Protein AF-A0A2S6ZKU5-F1 (afdb_monomer)

Foldseek 3Di:
DPPQPPFQKDKDQQLVVDPDDFFKWAWADDCFIWTWTHDPNDTDIDTHHCFAEDFDDPPDPQTRHVHMDTRRFMWMWGAPDGPDNGHIYIGGDPDDD

Structure (mmCIF, N/CA/C/O backbone):
data_AF-A0A2S6ZKU5-F1
#
_entry.id   AF-A0A2S6ZKU5-F1
#
loop_
_atom_site.group_PDB
_atom_site.id
_atom_site.type_symbol
_atom_site.label_atom_id
_atom_site.label_alt_id
_atom_site.label_comp_id
_atom_site.label_asym_id
_atom_site.label_entity_id
_atom_site.label_seq_id
_atom_site.pdbx_PDB_ins_code
_atom_site.Cartn_x
_atom_site.Cartn_y
_atom_site.Cartn_z
_atom_site.occupancy
_atom_site.B_iso_or_equiv
_atom_site.auth_seq_id
_atom_site.auth_comp_id
_atom_site.auth_asym_id
_atom_site.auth_atom_id
_atom_site.pdbx_PDB_model_num
ATOM 1 N N . MET A 1 1 ? -1.896 12.328 -10.136 1.00 42.19 1 MET A N 1
ATOM 2 C CA . MET A 1 1 ? -1.327 12.298 -8.774 1.00 42.19 1 MET A CA 1
ATOM 3 C C . MET A 1 1 ? -0.527 11.011 -8.677 1.00 42.19 1 MET A C 1
ATOM 5 O O . MET A 1 1 ? -1.114 9.946 -8.583 1.00 42.19 1 MET A O 1
ATOM 9 N N . THR A 1 2 ? 0.784 11.070 -8.897 1.00 62.34 2 THR A N 1
ATOM 10 C CA . THR A 1 2 ? 1.642 9.876 -8.906 1.00 62.34 2 THR A CA 1
ATOM 11 C C . THR A 1 2 ? 2.028 9.587 -7.465 1.00 62.34 2 THR A C 1
ATOM 13 O O . THR A 1 2 ? 2.677 10.431 -6.852 1.00 62.34 2 THR A O 1
ATOM 16 N N . LEU A 1 3 ? 1.633 8.432 -6.924 1.00 69.19 3 LEU A N 1
ATOM 17 C CA . LEU A 1 3 ? 1.847 8.047 -5.520 1.00 69.19 3 LEU A CA 1
ATOM 18 C C . LEU A 1 3 ? 3.309 8.243 -5.056 1.00 69.19 3 LEU A C 1
ATOM 20 O O . LEU A 1 3 ? 3.571 8.607 -3.918 1.00 69.19 3 LEU A O 1
ATOM 24 N N . LEU A 1 4 ? 4.259 8.075 -5.979 1.00 79.75 4 LEU A N 1
ATOM 25 C CA . LEU A 1 4 ? 5.698 8.208 -5.748 1.00 79.75 4 LEU A CA 1
ATOM 26 C C . LEU A 1 4 ? 6.278 9.605 -6.048 1.00 79.75 4 LEU A C 1
ATOM 28 O O . LEU A 1 4 ? 7.458 9.840 -5.804 1.00 79.75 4 LEU A O 1
ATOM 32 N N . GLY A 1 5 ? 5.504 10.539 -6.614 1.00 76.50 5 GLY A N 1
ATOM 33 C CA . GLY A 1 5 ? 5.953 11.917 -6.876 1.00 76.50 5 GLY A CA 1
ATOM 34 C C . GLY A 1 5 ? 7.238 12.038 -7.712 1.00 76.50 5 GLY A C 1
ATOM 35 O O . GLY A 1 5 ? 8.019 12.960 -7.497 1.00 76.50 5 GLY A O 1
ATOM 36 N N . GLY A 1 6 ? 7.500 11.084 -8.614 1.00 80.50 6 GLY A N 1
ATOM 37 C CA . GLY A 1 6 ? 8.729 11.022 -9.419 1.00 80.50 6 GLY A CA 1
ATOM 38 C C . GLY A 1 6 ? 9.936 10.377 -8.723 1.00 80.50 6 GLY A C 1
ATOM 39 O O . GLY A 1 6 ? 10.991 10.258 -9.337 1.00 80.50 6 GLY A O 1
ATOM 40 N N . ARG A 1 7 ? 9.792 9.933 -7.470 1.00 87.12 7 ARG A N 1
ATOM 41 C CA . ARG A 1 7 ? 10.824 9.212 -6.712 1.00 87.12 7 ARG A CA 1
ATOM 42 C C . ARG A 1 7 ? 10.718 7.706 -6.948 1.00 87.12 7 ARG A C 1
ATOM 44 O O . ARG A 1 7 ? 9.736 7.212 -7.502 1.00 87.12 7 ARG A O 1
ATOM 51 N N . ASP A 1 8 ? 11.729 6.973 -6.501 1.00 90.88 8 ASP A N 1
ATOM 52 C CA . ASP A 1 8 ? 11.704 5.507 -6.516 1.00 90.88 8 ASP A CA 1
ATOM 53 C C . ASP A 1 8 ? 11.089 4.912 -5.247 1.00 90.88 8 ASP A C 1
ATOM 55 O O . ASP A 1 8 ? 10.627 3.776 -5.273 1.00 90.88 8 ASP A O 1
ATOM 59 N N . ALA A 1 9 ? 11.042 5.679 -4.158 1.00 92.56 9 ALA A N 1
ATOM 60 C CA . ALA A 1 9 ? 10.419 5.286 -2.906 1.00 92.56 9 ALA A CA 1
ATOM 61 C C . ALA A 1 9 ? 9.901 6.506 -2.139 1.00 92.56 9 ALA A C 1
ATOM 63 O O . ALA A 1 9 ? 10.463 7.605 -2.228 1.00 92.56 9 ALA A O 1
ATOM 64 N N . VAL A 1 10 ? 8.839 6.302 -1.368 1.00 93.00 10 VAL A N 1
ATOM 65 C CA . VAL A 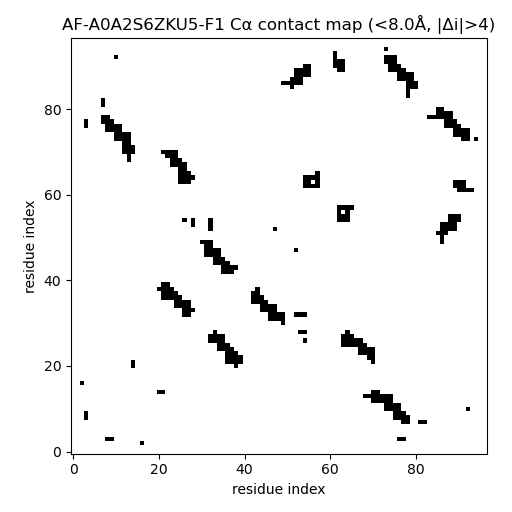1 10 ? 8.293 7.288 -0.442 1.00 93.00 10 VAL A CA 1
ATOM 66 C C . VAL A 1 10 ? 7.742 6.583 0.788 1.00 93.00 10 VAL A C 1
ATOM 68 O O . VAL A 1 10 ? 7.086 5.551 0.690 1.00 93.00 10 VAL A O 1
ATOM 71 N N . GLU A 1 11 ? 8.002 7.157 1.954 1.00 93.75 11 GLU A N 1
ATOM 72 C CA . GLU A 1 11 ? 7.369 6.727 3.190 1.00 93.75 11 GLU A CA 1
ATOM 73 C C . GLU A 1 11 ? 6.217 7.680 3.513 1.00 93.75 11 GLU A C 1
ATOM 75 O O . GLU A 1 11 ? 6.423 8.895 3.614 1.00 93.75 11 GLU A O 1
ATOM 80 N N . VAL A 1 12 ? 5.013 7.141 3.682 1.00 92.44 12 VAL A N 1
ATOM 81 C CA . VAL A 1 12 ? 3.786 7.919 3.911 1.00 92.44 12 VAL A CA 1
ATOM 82 C C . VAL A 1 12 ? 2.949 7.296 5.027 1.00 92.44 12 VAL A C 1
ATOM 84 O O . VAL A 1 12 ? 3.049 6.091 5.258 1.00 92.44 12 VAL A O 1
ATOM 87 N N . PRO A 1 13 ? 2.108 8.079 5.725 1.00 93.44 13 PRO A N 1
ATOM 88 C CA . PRO A 1 13 ? 1.011 7.504 6.496 1.00 93.44 13 PRO A CA 1
ATOM 89 C C . PRO A 1 13 ? 0.141 6.636 5.584 1.00 93.44 13 PRO A C 1
ATOM 91 O O . PRO A 1 13 ? -0.133 7.028 4.448 1.00 93.44 13 PRO A O 1
ATOM 94 N N . ALA A 1 14 ? -0.329 5.494 6.074 1.00 93.69 14 ALA A N 1
ATOM 95 C CA . ALA A 1 14 ? -1.167 4.590 5.297 1.00 93.69 14 ALA A CA 1
ATOM 96 C C . ALA A 1 14 ? -2.460 5.282 4.834 1.00 93.69 14 ALA A C 1
ATOM 98 O O . ALA A 1 14 ? -2.898 5.080 3.703 1.00 93.69 14 ALA A O 1
ATOM 99 N N . SER A 1 15 ? -3.010 6.194 5.644 1.00 93.25 15 SER A N 1
ATOM 100 C CA . SER A 1 15 ? -4.141 7.058 5.263 1.00 93.25 15 SER A CA 1
ATOM 101 C C . SER A 1 15 ? -3.934 7.858 3.973 1.00 93.25 15 SER A C 1
ATOM 103 O O . SER A 1 15 ? -4.916 8.240 3.348 1.00 93.25 15 SER A O 1
ATOM 105 N N . ALA A 1 16 ? -2.695 8.090 3.526 1.00 91.56 16 ALA A N 1
ATOM 106 C CA . ALA A 1 16 ? -2.424 8.791 2.272 1.00 91.56 16 ALA A CA 1
ATOM 107 C C . ALA A 1 16 ? -2.752 7.963 1.011 1.00 91.56 16 ALA A C 1
ATOM 109 O O . ALA A 1 16 ? -2.730 8.512 -0.091 1.00 91.56 16 ALA A O 1
ATOM 110 N N . LEU A 1 17 ? -3.041 6.661 1.149 1.00 88.12 17 LEU A N 1
ATOM 111 C CA . LEU A 1 17 ? -3.424 5.791 0.030 1.00 88.12 17 LEU A CA 1
ATOM 112 C C . LEU A 1 17 ? -4.831 6.077 -0.508 1.00 88.12 17 LEU A C 1
ATOM 114 O O . LEU A 1 17 ? -5.136 5.724 -1.646 1.00 88.12 17 LEU A O 1
ATOM 118 N N . THR A 1 18 ? -5.695 6.696 0.295 1.00 90.19 18 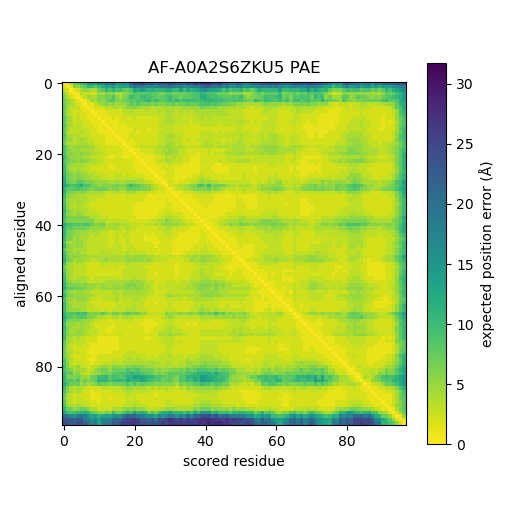THR A N 1
ATOM 119 C CA . THR A 1 18 ? -7.104 6.915 -0.039 1.00 90.19 18 THR A CA 1
ATOM 120 C C . THR A 1 18 ? -7.518 8.351 0.252 1.00 90.19 18 THR A C 1
ATOM 122 O O . THR A 1 18 ? -6.884 9.073 1.014 1.00 90.19 18 THR A O 1
ATOM 125 N N . THR A 1 19 ? -8.625 8.778 -0.351 1.00 89.50 19 THR A N 1
ATOM 126 C CA . THR A 1 19 ? -9.260 10.071 -0.050 1.00 89.50 19 THR A CA 1
ATOM 127 C C . THR A 1 19 ? -10.411 9.953 0.951 1.00 89.50 19 THR A C 1
ATOM 129 O O . THR A 1 19 ? -10.940 10.969 1.395 1.00 89.50 19 THR A O 1
ATOM 132 N N . PHE A 1 20 ? -10.807 8.729 1.310 1.00 90.69 20 PHE A N 1
ATOM 133 C CA . PHE A 1 20 ? -11.847 8.437 2.294 1.00 90.69 20 PHE A CA 1
ATOM 134 C C . PHE A 1 20 ? -11.233 7.927 3.611 1.00 90.69 20 PHE A C 1
ATOM 136 O O . PHE A 1 20 ? -10.161 7.312 3.575 1.00 90.69 20 PHE A O 1
ATOM 143 N N . PRO A 1 21 ? -11.895 8.161 4.760 1.00 92.62 21 PRO A N 1
ATOM 144 C CA . PRO A 1 21 ? -11.431 7.687 6.060 1.00 92.62 21 PRO A CA 1
ATOM 145 C C . PRO A 1 21 ? -11.666 6.181 6.240 1.00 92.62 21 PRO A C 1
ATOM 147 O O . PRO A 1 21 ? -12.662 5.636 5.772 1.00 92.62 21 PRO A O 1
ATOM 150 N N . TRP A 1 22 ? -10.763 5.522 6.960 1.00 96.19 22 TRP A N 1
ATOM 151 C CA . TRP A 1 22 ? -10.844 4.106 7.326 1.00 96.19 22 TRP A CA 1
ATOM 152 C C . TRP A 1 22 ? -10.047 3.847 8.611 1.00 96.19 22 TRP A C 1
ATOM 154 O O . TRP A 1 22 ? -9.176 4.640 8.988 1.00 96.19 22 TRP A O 1
ATOM 164 N N . GLN A 1 23 ? -10.352 2.749 9.305 1.00 95.06 23 GLN A N 1
ATOM 165 C CA . GLN A 1 23 ? -9.720 2.403 10.585 1.00 95.06 23 GLN A CA 1
ATOM 166 C C . GLN A 1 23 ? -8.589 1.382 10.438 1.00 95.06 23 GLN A C 1
ATOM 168 O O . GLN A 1 23 ? -7.561 1.501 11.105 1.00 95.06 23 GLN A O 1
ATOM 173 N N . ARG A 1 24 ? -8.768 0.386 9.565 1.00 96.94 24 ARG A N 1
ATOM 174 C CA . ARG A 1 24 ? -7.805 -0.697 9.338 1.00 96.94 24 ARG A CA 1
ATOM 175 C C . ARG A 1 24 ? -7.679 -0.996 7.849 1.00 96.94 24 ARG A C 1
ATOM 177 O O . ARG A 1 24 ? -8.686 -0.974 7.153 1.00 96.94 24 ARG A O 1
ATOM 184 N N . LEU A 1 25 ? -6.472 -1.308 7.396 1.00 96.31 25 LEU A N 1
ATOM 185 C CA . LEU A 1 25 ? -6.180 -1.839 6.069 1.00 96.31 25 LEU A CA 1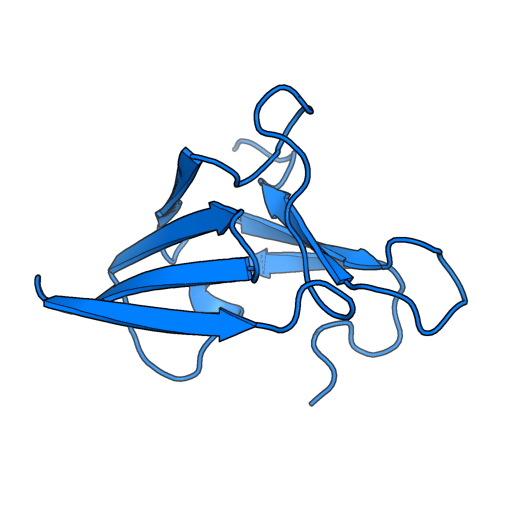
ATOM 186 C C . LEU A 1 25 ? -5.436 -3.164 6.229 1.00 96.31 25 LEU A C 1
ATOM 188 O O . LEU A 1 25 ? -4.374 -3.175 6.843 1.00 96.31 25 LEU A O 1
ATOM 192 N N . CYS A 1 26 ? -5.965 -4.248 5.672 1.00 95.62 26 CYS A N 1
ATOM 193 C CA . CYS A 1 26 ? -5.274 -5.531 5.549 1.00 95.62 26 CYS A CA 1
ATOM 194 C C . CYS A 1 26 ? -4.975 -5.809 4.073 1.00 95.62 26 CYS A C 1
ATOM 196 O O . CYS A 1 26 ? -5.787 -5.462 3.211 1.00 95.62 26 CYS A O 1
ATOM 198 N N . SER A 1 27 ? -3.821 -6.411 3.787 1.00 94.25 27 SER A N 1
ATOM 199 C CA . SER A 1 27 ? -3.447 -6.784 2.418 1.00 94.25 27 SER A CA 1
ATOM 200 C C . SER A 1 27 ? -3.461 -8.297 2.269 1.00 94.25 27 SER A C 1
ATOM 202 O O . SER A 1 27 ? -2.954 -9.010 3.131 1.00 94.25 27 SER A O 1
ATOM 204 N N . GLU A 1 28 ? -4.024 -8.771 1.168 1.00 92.12 28 GLU A N 1
ATOM 205 C CA . GLU A 1 28 ? -4.030 -10.186 0.810 1.00 92.12 28 GLU A CA 1
ATOM 206 C C . GLU A 1 28 ? -3.507 -10.341 -0.610 1.00 92.12 28 GLU A C 1
ATOM 208 O O . GLU A 1 28 ? -3.809 -9.536 -1.501 1.00 92.12 28 GLU A O 1
ATOM 213 N N . ARG A 1 29 ? 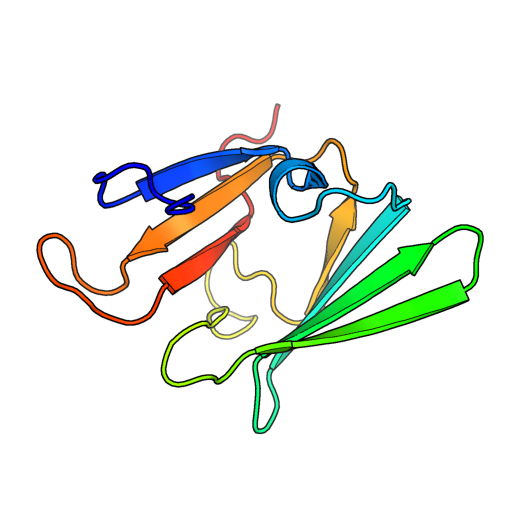-2.686 -11.369 -0.791 1.00 89.69 29 ARG A N 1
ATOM 214 C CA . ARG A 1 29 ? -2.133 -11.743 -2.077 1.00 89.69 29 ARG A CA 1
ATOM 215 C C . ARG A 1 29 ? -2.900 -12.952 -2.594 1.00 89.69 29 ARG A C 1
ATOM 217 O O . ARG A 1 29 ? -2.874 -14.015 -1.988 1.00 89.69 29 ARG A O 1
ATOM 224 N N . ASP A 1 30 ? -3.557 -12.766 -3.725 1.00 84.56 30 ASP A N 1
ATOM 225 C CA . ASP A 1 30 ? -4.256 -13.817 -4.461 1.00 84.56 30 ASP A CA 1
ATOM 226 C C . ASP A 1 30 ? -3.878 -13.673 -5.952 1.00 84.56 30 ASP A C 1
ATOM 228 O O . ASP A 1 30 ? -2.761 -13.251 -6.268 1.00 84.56 30 ASP A O 1
ATOM 232 N N . ASP A 1 31 ? -4.805 -13.923 -6.879 1.00 88.75 31 ASP A N 1
ATOM 233 C CA . ASP A 1 31 ? -4.674 -13.562 -8.302 1.00 88.75 31 ASP A CA 1
ATOM 234 C C . ASP A 1 31 ? -4.493 -12.041 -8.538 1.00 88.75 31 ASP A C 1
ATOM 236 O O . ASP A 1 31 ? -4.070 -11.600 -9.609 1.00 88.75 31 ASP A O 1
ATOM 240 N N . ALA A 1 32 ? -4.809 -11.223 -7.532 1.00 92.81 32 ALA A N 1
ATOM 241 C CA . ALA A 1 32 ? -4.619 -9.777 -7.493 1.00 92.81 32 ALA A CA 1
ATOM 242 C C . ALA A 1 32 ? -4.123 -9.344 -6.103 1.00 92.81 32 ALA A C 1
ATOM 244 O O . ALA A 1 32 ? -4.226 -10.094 -5.129 1.00 92.81 32 ALA A O 1
ATOM 245 N N . LEU A 1 33 ? -3.629 -8.108 -5.984 1.00 93.94 33 LEU A N 1
ATOM 246 C CA . LEU A 1 33 ? -3.430 -7.501 -4.668 1.00 93.94 33 LEU A CA 1
ATOM 247 C C . LEU A 1 33 ? -4.777 -6.984 -4.154 1.00 93.94 33 LEU A C 1
ATOM 249 O O . LEU A 1 33 ? -5.333 -6.029 -4.706 1.00 93.94 33 LEU A O 1
ATOM 253 N N . LEU A 1 34 ? -5.283 -7.581 -3.077 1.00 95.06 34 LEU A N 1
AT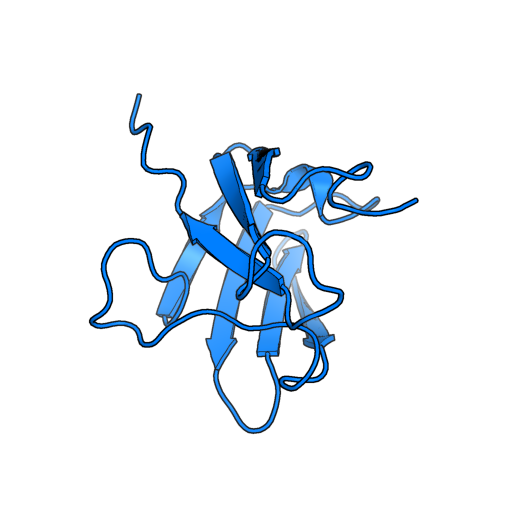OM 254 C CA . LEU A 1 34 ? -6.504 -7.137 -2.414 1.00 95.06 34 LEU A CA 1
ATOM 255 C C . LEU A 1 34 ? -6.162 -6.235 -1.229 1.00 95.06 34 LEU A C 1
ATOM 257 O O . LEU A 1 34 ? -5.484 -6.645 -0.289 1.00 95.06 34 LEU A O 1
ATOM 261 N N . LEU A 1 35 ? -6.676 -5.007 -1.254 1.00 94.50 35 LEU A N 1
ATOM 262 C CA . LEU A 1 35 ? -6.622 -4.065 -0.140 1.00 94.50 35 LEU A CA 1
ATOM 263 C C . LEU A 1 35 ? -7.990 -4.028 0.544 1.00 94.50 35 LEU A C 1
ATOM 265 O O . LEU A 1 35 ? -8.966 -3.532 -0.024 1.00 94.50 35 LEU A O 1
ATOM 269 N N . LYS A 1 36 ? -8.063 -4.565 1.762 1.00 96.12 36 LYS A N 1
ATOM 270 C CA . LYS A 1 36 ? -9.292 -4.680 2.556 1.00 96.12 36 LYS A CA 1
ATOM 271 C C . LYS A 1 36 ? -9.320 -3.595 3.624 1.00 96.12 36 LYS A C 1
ATOM 273 O O . LYS A 1 36 ? -8.596 -3.664 4.617 1.00 96.12 36 LYS A O 1
ATOM 278 N N . PHE A 1 37 ? -10.151 -2.584 3.414 1.00 96.44 37 PHE A N 1
ATOM 279 C CA . PHE A 1 37 ? -10.340 -1.472 4.334 1.00 96.44 37 PHE A CA 1
ATOM 280 C C . PHE A 1 37 ? -11.527 -1.742 5.255 1.00 96.44 37 PHE A C 1
ATOM 282 O O . PHE A 1 37 ? -12.632 -1.990 4.782 1.00 96.44 37 PHE A O 1
ATOM 289 N N . THR A 1 38 ? -11.337 -1.623 6.564 1.00 97.44 38 THR A N 1
ATOM 290 C CA . THR A 1 38 ? -12.445 -1.498 7.515 1.00 97.44 38 THR A CA 1
ATOM 291 C C . THR A 1 38 ? -12.852 -0.030 7.612 1.00 97.44 38 THR A C 1
ATOM 293 O O . THR A 1 38 ? -12.012 0.814 7.936 1.00 97.44 38 THR A O 1
ATOM 296 N N . VAL A 1 39 ? -14.126 0.257 7.345 1.00 95.88 39 VAL A N 1
ATOM 297 C CA . VAL A 1 39 ? -14.761 1.579 7.410 1.00 95.88 39 VAL A CA 1
ATOM 298 C C . VAL A 1 39 ? -16.016 1.464 8.268 1.00 95.88 39 VAL A C 1
ATOM 300 O O . VAL A 1 39 ? -16.985 0.834 7.867 1.00 95.88 39 VAL A O 1
ATOM 303 N N . ASP A 1 40 ? -15.985 2.046 9.463 1.00 93.25 40 ASP A N 1
ATOM 304 C CA . ASP A 1 40 ? -17.110 2.083 10.414 1.00 93.25 40 ASP A CA 1
ATOM 305 C C . ASP A 1 40 ? -17.679 0.694 10.765 1.00 93.25 40 ASP A C 1
ATOM 307 O O . ASP A 1 40 ? -18.849 0.537 11.099 1.00 93.25 40 ASP A O 1
ATOM 311 N N . GLY A 1 41 ? -16.815 -0.324 10.730 1.00 91.19 41 GLY A N 1
ATOM 312 C CA . GLY A 1 41 ? -17.162 -1.722 10.998 1.00 91.19 41 GLY A CA 1
ATOM 313 C C . GLY A 1 41 ? -17.491 -2.543 9.749 1.00 91.19 41 GLY A C 1
ATOM 314 O O . GLY A 1 41 ? -17.464 -3.769 9.834 1.00 91.19 41 GLY A O 1
ATOM 315 N N . ASP A 1 42 ? -17.707 -1.900 8.601 1.00 95.50 42 ASP A N 1
ATOM 316 C CA . ASP A 1 42 ? -17.901 -2.564 7.311 1.00 95.50 42 ASP A CA 1
ATOM 317 C C . ASP A 1 42 ? -16.574 -2.770 6.574 1.00 95.50 42 ASP A C 1
ATOM 319 O O . ASP A 1 42 ? -15.627 -1.998 6.729 1.00 95.50 42 ASP A O 1
ATOM 323 N N . GLU A 1 43 ? -16.506 -3.788 5.716 1.00 96.00 43 GLU A N 1
ATOM 324 C CA . GLU A 1 43 ? -15.351 -4.030 4.849 1.00 96.00 43 GLU A CA 1
ATOM 325 C C . GLU A 1 43 ? -15.566 -3.448 3.442 1.00 96.00 43 GLU A C 1
ATOM 327 O O . GLU A 1 43 ? -16.626 -3.588 2.825 1.00 96.00 43 GLU A O 1
ATOM 332 N N . ARG A 1 44 ? -14.527 -2.797 2.912 1.00 95.00 44 ARG A N 1
ATOM 333 C CA . ARG A 1 44 ? -14.426 -2.317 1.532 1.00 95.00 44 ARG A CA 1
ATOM 334 C C . ARG A 1 44 ? -13.174 -2.907 0.901 1.00 95.00 44 ARG A C 1
ATOM 336 O O . ARG A 1 44 ? -12.074 -2.673 1.390 1.00 95.00 44 ARG A O 1
ATOM 343 N N . VAL A 1 45 ? -13.336 -3.632 -0.199 1.00 94.75 45 VAL A N 1
ATOM 344 C CA . VAL A 1 45 ? -12.223 -4.283 -0.898 1.00 94.75 45 VAL A CA 1
ATOM 345 C C . VAL A 1 45 ? -11.890 -3.517 -2.172 1.00 94.75 45 VAL A C 1
ATOM 347 O O . VAL A 1 45 ? -12.775 -3.231 -2.980 1.00 94.75 45 VAL A O 1
ATOM 350 N N . LEU A 1 46 ? -10.609 -3.202 -2.356 1.00 93.31 46 LEU A N 1
ATOM 351 C CA . LEU A 1 46 ? -10.053 -2.706 -3.610 1.00 93.31 46 LEU A CA 1
ATOM 352 C C . LEU A 1 46 ? -9.120 -3.769 -4.190 1.00 93.31 46 LEU A C 1
ATOM 354 O O . LEU A 1 46 ? -8.182 -4.195 -3.525 1.00 93.31 46 LEU A O 1
ATOM 358 N N . SER A 1 47 ? -9.370 -4.162 -5.435 1.00 94.75 47 SER A N 1
ATOM 359 C CA . SER A 1 47 ? -8.513 -5.086 -6.175 1.00 94.75 47 SER A CA 1
ATOM 360 C C . SER A 1 47 ? -7.565 -4.296 -7.069 1.00 94.75 47 SER A C 1
ATOM 362 O O . SER A 1 47 ? -8.020 -3.492 -7.886 1.00 94.75 47 SER A O 1
ATOM 364 N N . LEU A 1 48 ? -6.263 -4.532 -6.929 1.00 93.31 48 LEU A N 1
ATOM 365 C CA . LEU A 1 48 ? -5.217 -3.931 -7.751 1.00 93.31 48 LEU A CA 1
ATOM 366 C C . LEU A 1 48 ? -4.533 -5.005 -8.611 1.00 93.31 48 LEU A C 1
ATOM 368 O O . LEU A 1 48 ? -4.273 -6.102 -8.113 1.00 93.31 48 LEU A O 1
ATOM 372 N N . PRO A 1 49 ? -4.226 -4.710 -9.887 1.00 93.44 49 PRO A N 1
ATOM 373 C CA . PRO A 1 49 ? -3.565 -5.667 -10.767 1.00 93.44 49 PRO A CA 1
ATOM 374 C C . PRO A 1 49 ? -2.158 -5.977 -10.256 1.00 93.44 49 PRO A C 1
ATOM 376 O O . PRO A 1 49 ? -1.355 -5.069 -10.019 1.00 93.44 49 PRO A O 1
ATOM 379 N N . TYR A 1 50 ? -1.863 -7.267 -10.100 1.00 89.00 50 TYR A N 1
ATOM 380 C CA . TYR A 1 50 ? -0.617 -7.730 -9.497 1.00 89.00 50 TYR A CA 1
ATOM 381 C C . TYR A 1 50 ? 0.620 -7.373 -10.341 1.00 89.00 50 TYR A C 1
ATOM 383 O O . TYR A 1 50 ? 1.717 -7.187 -9.809 1.00 89.00 50 TYR A O 1
ATOM 391 N N . GLU A 1 51 ? 0.459 -7.209 -11.662 1.00 89.06 51 GLU A N 1
ATOM 392 C CA . GLU A 1 51 ? 1.557 -6.773 -12.533 1.00 89.06 51 GLU A CA 1
ATOM 393 C C . GLU A 1 51 ? 1.965 -5.310 -12.308 1.00 89.06 51 GLU A C 1
ATOM 395 O O . GLU A 1 51 ? 3.064 -4.914 -12.695 1.00 89.06 51 GLU A O 1
ATOM 400 N N . GLU A 1 52 ? 1.112 -4.505 -11.673 1.00 92.12 52 GLU A N 1
ATOM 401 C CA . GLU A 1 52 ? 1.385 -3.095 -11.387 1.00 92.12 52 GLU A CA 1
ATOM 402 C C . GLU A 1 52 ? 1.602 -2.829 -9.895 1.00 92.12 52 GLU A C 1
ATOM 404 O O . GLU A 1 52 ? 2.352 -1.916 -9.545 1.00 92.12 52 GLU A O 1
ATOM 409 N N . PHE A 1 53 ? 0.981 -3.619 -9.016 1.00 93.81 53 PHE A N 1
ATOM 410 C CA . PHE A 1 53 ? 0.965 -3.398 -7.572 1.00 93.81 53 PHE A CA 1
ATOM 411 C C . PHE A 1 53 ? 1.068 -4.711 -6.806 1.00 93.81 53 PHE A C 1
ATOM 413 O O . PHE A 1 53 ? 0.307 -5.637 -7.061 1.00 93.81 53 PHE A O 1
ATOM 420 N N . PHE A 1 54 ? 1.954 -4.782 -5.815 1.00 94.81 54 PHE A N 1
ATOM 421 C CA . PHE A 1 54 ? 2.114 -5.999 -5.023 1.00 94.81 54 PHE A CA 1
ATOM 422 C C . PHE A 1 54 ? 2.532 -5.726 -3.575 1.00 94.81 54 PHE A C 1
ATOM 424 O O . PHE A 1 54 ? 3.002 -4.643 -3.221 1.00 94.81 54 PHE A O 1
ATOM 431 N N . VAL A 1 55 ? 2.365 -6.751 -2.746 1.00 94.94 55 VAL A N 1
ATOM 432 C CA . VAL A 1 55 ? 3.074 -6.932 -1.476 1.00 94.94 55 VAL A CA 1
ATOM 433 C C . VAL A 1 55 ? 3.929 -8.189 -1.620 1.00 94.94 55 VAL A C 1
ATOM 435 O O . VAL A 1 55 ? 3.559 -9.109 -2.360 1.00 94.94 55 VAL A O 1
ATOM 438 N N . ASP A 1 56 ? 5.094 -8.217 -0.981 1.00 93.31 56 ASP A N 1
ATOM 439 C CA . ASP A 1 56 ? 5.954 -9.402 -1.023 1.00 93.31 56 ASP A CA 1
ATOM 440 C C . ASP A 1 56 ? 5.377 -10.548 -0.175 1.00 93.31 56 ASP A C 1
ATOM 442 O O . ASP A 1 56 ? 4.391 -10.367 0.537 1.00 93.31 56 ASP A O 1
ATOM 446 N N . GLU A 1 57 ? 5.975 -11.730 -0.254 1.00 91.44 57 GLU A N 1
ATOM 447 C CA . GLU A 1 57 ? 5.519 -12.898 0.501 1.00 91.44 57 GLU A CA 1
ATOM 448 C C . GLU A 1 57 ? 5.634 -12.665 2.024 1.00 91.44 57 GLU A C 1
ATOM 450 O O . GLU A 1 57 ? 6.527 -11.962 2.490 1.00 91.44 57 GLU A O 1
ATOM 455 N N . GLY A 1 58 ? 4.754 -13.252 2.834 1.00 89.94 58 GLY A N 1
ATOM 456 C CA . GLY A 1 58 ? 4.579 -12.931 4.255 1.00 89.94 58 GLY A CA 1
ATOM 457 C C . GLY A 1 58 ? 5.773 -13.313 5.126 1.00 89.94 58 GLY A C 1
ATOM 458 O O . GLY A 1 58 ? 5.932 -12.813 6.238 1.00 89.94 58 GLY A O 1
ATOM 459 N N . HIS A 1 59 ? 6.653 -14.170 4.605 1.00 88.81 59 HIS A N 1
ATOM 460 C CA . HIS A 1 59 ? 7.930 -14.506 5.227 1.00 88.81 59 HIS A CA 1
ATOM 461 C C . HIS A 1 59 ? 9.038 -13.478 4.930 1.00 88.81 59 HIS A C 1
ATOM 463 O O . HIS A 1 59 ? 10.106 -13.543 5.540 1.00 88.81 59 HIS A O 1
ATOM 469 N N . VAL A 1 60 ? 8.813 -12.550 3.995 1.00 91.25 60 VAL A N 1
ATOM 470 C CA . VAL A 1 60 ? 9.727 -11.452 3.678 1.00 91.25 60 VAL A CA 1
ATOM 471 C C . VAL A 1 60 ? 9.565 -10.341 4.709 1.00 91.25 60 VAL A C 1
ATOM 473 O O . VAL A 1 60 ? 8.460 -9.900 5.036 1.00 91.25 60 VAL A O 1
ATOM 476 N N . ASP A 1 61 ? 10.697 -9.853 5.210 1.00 90.50 61 ASP A N 1
ATOM 477 C CA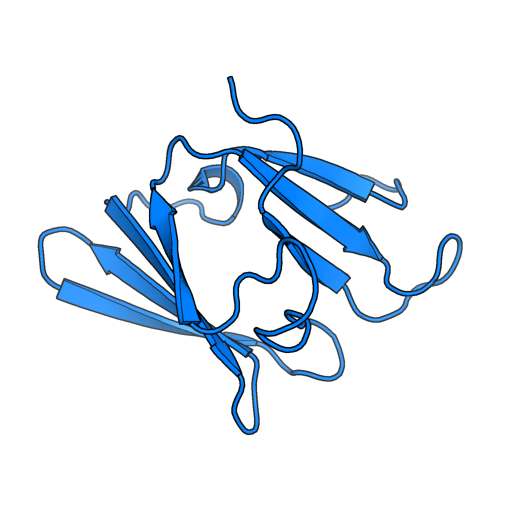 . ASP A 1 61 ? 10.735 -8.778 6.195 1.00 90.50 61 ASP A CA 1
ATOM 478 C C . ASP A 1 61 ? 9.920 -7.558 5.749 1.00 90.50 61 ASP A C 1
ATOM 480 O O . ASP A 1 61 ? 10.179 -6.959 4.703 1.00 90.50 61 ASP A O 1
ATOM 484 N N . ASN A 1 62 ? 9.032 -7.095 6.632 1.00 91.38 62 ASN A N 1
ATOM 485 C CA . ASN A 1 62 ? 8.154 -5.935 6.424 1.00 91.38 62 ASN A CA 1
ATOM 486 C C . ASN A 1 62 ? 7.080 -6.128 5.349 1.00 91.38 62 ASN A C 1
ATOM 488 O O . ASN A 1 62 ? 6.436 -5.145 4.969 1.00 91.38 62 ASN A O 1
ATOM 492 N N . SER A 1 63 ? 6.839 -7.364 4.907 1.00 93.94 63 SER A N 1
ATOM 493 C CA . SER A 1 63 ? 5.671 -7.655 4.088 1.00 93.94 63 SER A CA 1
ATOM 494 C C . SER A 1 63 ? 4.375 -7.228 4.795 1.00 93.94 63 SER A C 1
ATOM 496 O O . SER A 1 63 ? 4.245 -7.246 6.032 1.00 93.94 63 SER A O 1
ATOM 498 N N . LEU A 1 64 ? 3.433 -6.776 3.969 1.00 93.81 64 LEU A N 1
ATOM 499 C CA . LEU A 1 64 ? 2.057 -6.496 4.351 1.00 93.81 64 LEU A CA 1
ATOM 500 C C . LEU A 1 64 ? 1.120 -7.685 4.089 1.00 93.81 64 LEU A C 1
ATOM 502 O O . LEU A 1 64 ? -0.040 -7.593 4.483 1.00 93.81 64 LEU A O 1
ATOM 506 N N . GLU A 1 65 ? 1.592 -8.774 3.472 1.00 92.50 65 GLU A N 1
ATOM 507 C CA . GLU A 1 65 ? 0.812 -10.014 3.365 1.00 92.50 65 GLU A CA 1
ATOM 508 C C . GLU A 1 65 ? 0.449 -10.519 4.769 1.00 92.50 65 GLU A C 1
ATOM 510 O O . GLU A 1 65 ? 1.282 -10.508 5.682 1.00 92.50 65 GLU A O 1
ATOM 515 N N . ASP A 1 66 ? -0.826 -10.870 4.952 1.00 82.06 66 ASP A N 1
ATOM 51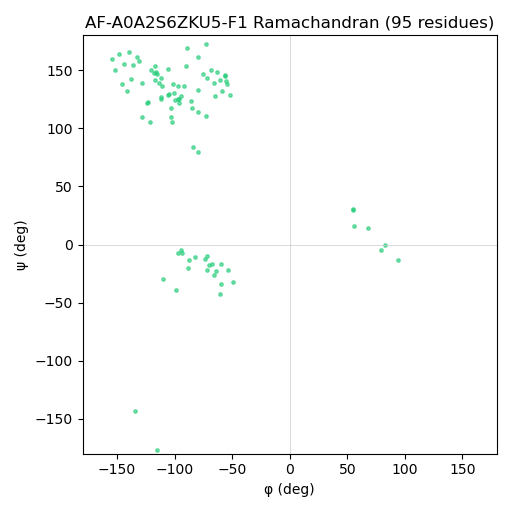6 C CA . ASP A 1 66 ? -1.430 -11.303 6.222 1.00 82.06 66 ASP A CA 1
ATOM 517 C C . ASP A 1 66 ? -1.275 -10.313 7.389 1.00 82.06 66 ASP A C 1
ATOM 519 O O . ASP A 1 66 ? -1.501 -10.643 8.559 1.00 82.06 66 ASP A O 1
ATOM 523 N N . ALA A 1 67 ? -0.921 -9.063 7.092 1.00 87.06 67 ALA A N 1
ATOM 524 C CA . ALA A 1 67 ? -0.781 -8.013 8.079 1.00 87.06 67 ALA A CA 1
ATOM 525 C C . ALA A 1 67 ? -1.796 -6.899 7.858 1.00 87.06 67 ALA A C 1
ATOM 527 O O . ALA A 1 67 ? -2.166 -6.550 6.736 1.00 87.06 67 ALA A O 1
ATOM 528 N N . CYS A 1 68 ? -2.193 -6.285 8.969 1.00 93.12 68 CYS A N 1
ATOM 529 C CA . CYS A 1 68 ? -3.046 -5.116 8.954 1.00 93.12 68 CYS A CA 1
ATOM 530 C C . CYS A 1 68 ? -2.316 -3.916 9.547 1.00 93.12 68 CYS A C 1
ATOM 532 O O . CYS A 1 68 ? -1.608 -4.044 10.547 1.00 93.12 68 CYS A O 1
ATOM 534 N N . VAL A 1 69 ? -2.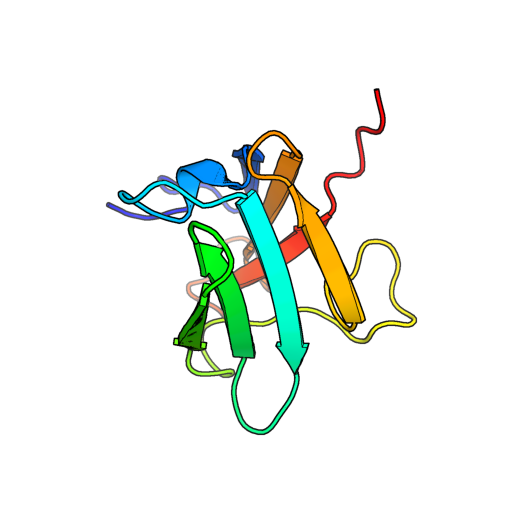538 -2.753 8.949 1.00 95.06 69 VAL A N 1
ATOM 535 C CA . VAL A 1 69 ? -2.053 -1.459 9.427 1.00 95.06 69 VAL A CA 1
ATOM 536 C C . VAL A 1 69 ? -3.232 -0.551 9.761 1.00 95.06 69 VAL A C 1
ATOM 538 O O . VAL A 1 69 ? -4.307 -0.635 9.157 1.00 95.06 69 VAL A O 1
ATOM 541 N N . GLY A 1 70 ? -3.047 0.307 10.754 1.00 95.75 70 GLY A N 1
ATOM 542 C CA . GLY A 1 70 ? -3.933 1.420 11.059 1.00 95.75 70 GLY A CA 1
ATOM 543 C C . GLY A 1 70 ? -3.684 2.609 10.133 1.00 95.75 70 GLY A C 1
ATOM 544 O O . GLY A 1 70 ? -2.626 2.752 9.523 1.00 95.75 70 GLY A O 1
ATOM 545 N N . SER A 1 71 ? -4.652 3.519 10.051 1.00 94.12 71 SER A N 1
ATOM 546 C CA . SER A 1 71 ? -4.566 4.701 9.179 1.00 94.12 71 SER A CA 1
ATOM 547 C C . SER A 1 71 ? -3.442 5.681 9.545 1.00 94.12 71 SER A C 1
ATOM 549 O O . SER A 1 71 ? -2.978 6.438 8.685 1.00 94.12 71 SER A O 1
ATOM 551 N N . GLY A 1 72 ? -2.980 5.653 10.799 1.00 92.88 72 GLY A N 1
ATOM 552 C CA . GLY A 1 72 ? -1.833 6.425 11.284 1.00 92.88 72 GLY A CA 1
ATOM 553 C C . GLY A 1 72 ? -0.475 5.740 11.108 1.00 92.88 72 GLY A C 1
ATOM 554 O O . GLY A 1 72 ? 0.548 6.412 11.241 1.00 92.88 72 GLY A O 1
ATOM 555 N N . ASP A 1 73 ? -0.448 4.442 10.794 1.00 94.81 73 ASP A N 1
ATOM 556 C CA . ASP A 1 73 ? 0.806 3.711 10.618 1.00 94.81 73 ASP A CA 1
ATOM 557 C C . ASP A 1 73 ? 1.531 4.196 9.367 1.00 94.81 73 ASP A C 1
ATOM 559 O O . ASP A 1 73 ? 0.916 4.632 8.390 1.00 94.81 73 ASP A O 1
ATOM 563 N N . ARG A 1 74 ? 2.860 4.115 9.381 1.00 94.25 74 ARG A N 1
ATOM 564 C CA . ARG A 1 74 ? 3.671 4.463 8.217 1.00 94.25 74 ARG A CA 1
ATOM 565 C C . ARG A 1 74 ? 3.920 3.233 7.362 1.00 94.25 74 ARG A C 1
ATOM 567 O O . ARG A 1 74 ? 4.283 2.167 7.859 1.00 94.25 74 ARG A O 1
ATOM 574 N N . ILE A 1 75 ? 3.794 3.419 6.058 1.00 95.12 75 ILE A N 1
ATOM 575 C CA . ILE A 1 75 ? 4.125 2.422 5.048 1.00 95.12 75 ILE A CA 1
ATOM 576 C C . ILE A 1 75 ? 5.199 2.973 4.122 1.00 95.12 75 ILE A C 1
ATOM 578 O O . ILE A 1 75 ? 5.290 4.181 3.880 1.00 95.12 75 ILE A O 1
ATOM 582 N N . LEU A 1 76 ? 6.009 2.067 3.596 1.00 95.25 76 LEU A N 1
ATOM 583 C CA . LEU A 1 76 ? 6.929 2.351 2.514 1.00 95.25 76 LEU A CA 1
ATOM 584 C C . LEU A 1 76 ? 6.263 1.933 1.209 1.00 95.25 76 LEU A C 1
ATOM 586 O O . LEU A 1 76 ? 5.863 0.782 1.051 1.00 95.25 76 LEU A O 1
ATOM 590 N N . VAL A 1 77 ? 6.181 2.867 0.268 1.00 93.69 77 VAL A N 1
ATOM 591 C CA . VAL A 1 77 ? 5.782 2.570 -1.103 1.00 93.69 77 VAL A CA 1
ATOM 592 C C . VAL A 1 77 ? 6.972 2.780 -2.013 1.00 93.69 77 VAL A C 1
ATOM 594 O O . VAL A 1 77 ? 7.604 3.839 -1.983 1.00 93.69 77 VAL A O 1
ATOM 597 N N . ARG A 1 78 ? 7.311 1.774 -2.816 1.00 93.19 78 ARG A N 1
ATOM 598 C CA . ARG A 1 78 ? 8.530 1.792 -3.631 1.00 93.19 78 ARG A CA 1
ATOM 599 C C . ARG A 1 78 ? 8.326 1.126 -4.975 1.00 93.19 78 ARG A C 1
ATOM 601 O O . ARG A 1 78 ? 7.503 0.238 -5.124 1.00 93.19 78 ARG A O 1
ATOM 608 N N . LYS A 1 79 ? 9.130 1.503 -5.957 1.00 92.56 79 LYS A N 1
ATOM 609 C CA . LYS A 1 79 ? 9.260 0.725 -7.188 1.00 92.56 79 LYS A CA 1
ATOM 610 C C . LYS A 1 79 ? 10.021 -0.560 -6.890 1.00 92.56 79 LYS A C 1
ATOM 612 O O . LYS A 1 79 ? 11.013 -0.545 -6.149 1.00 92.56 79 LYS A O 1
ATOM 617 N N . LYS A 1 80 ? 9.623 -1.641 -7.555 1.00 90.25 80 LYS A N 1
ATOM 618 C CA . LYS A 1 80 ? 10.397 -2.885 -7.589 1.00 90.25 80 LYS A CA 1
ATOM 619 C C . LYS A 1 80 ? 11.783 -2.659 -8.201 1.00 90.25 80 LYS A C 1
ATOM 621 O O . LYS A 1 80 ? 12.783 -3.122 -7.662 1.00 90.25 80 LYS A O 1
ATOM 626 N N . TYR A 1 81 ? 11.838 -1.881 -9.286 1.00 88.31 81 TYR A N 1
ATOM 627 C CA . TYR A 1 81 ? 13.061 -1.562 -10.026 1.00 88.31 81 TYR A CA 1
ATOM 628 C C . TYR A 1 81 ? 13.291 -0.037 -10.069 1.00 88.31 81 TYR A C 1
ATOM 630 O O . TYR A 1 81 ? 12.587 0.664 -10.803 1.00 88.31 81 TYR A O 1
ATOM 638 N N . PRO A 1 82 ? 14.246 0.503 -9.283 1.00 85.12 82 PRO A N 1
ATOM 639 C CA . PRO A 1 82 ? 14.584 1.930 -9.282 1.00 85.12 82 PRO A CA 1
ATOM 640 C C . PRO A 1 82 ? 14.927 2.455 -10.682 1.00 85.12 82 PRO A C 1
ATOM 642 O O . PRO A 1 82 ? 15.621 1.781 -11.440 1.00 85.12 82 PRO A O 1
ATOM 645 N N . GLY A 1 83 ? 14.438 3.646 -11.036 1.00 83.50 83 GLY A N 1
ATOM 646 C CA . GLY A 1 83 ? 14.653 4.244 -12.362 1.00 83.50 83 GLY A CA 1
ATOM 647 C C . GLY A 1 83 ? 13.768 3.710 -13.501 1.00 83.50 83 GLY A C 1
ATOM 648 O O . GLY A 1 83 ? 13.802 4.280 -14.588 1.00 83.50 83 GLY A O 1
ATOM 649 N N . TYR A 1 84 ? 12.932 2.690 -13.267 1.00 80.69 84 TYR A N 1
ATOM 650 C CA . TYR A 1 84 ? 12.036 2.110 -14.280 1.00 80.69 84 TYR A CA 1
ATOM 651 C C . TYR A 1 84 ? 10.558 2.274 -13.911 1.00 80.69 84 TYR A C 1
ATOM 653 O O . TYR A 1 84 ? 10.197 2.350 -12.739 1.00 80.69 84 TYR A O 1
ATOM 661 N N . SER A 1 85 ? 9.673 2.302 -14.908 1.00 75.81 85 SER A N 1
ATOM 662 C CA . SER A 1 85 ? 8.228 2.153 -14.701 1.00 75.81 85 SER A CA 1
ATOM 663 C C . SER A 1 85 ? 7.902 0.667 -14.531 1.00 75.81 85 SER A C 1
ATOM 665 O O . SER A 1 85 ? 7.542 -0.008 -15.492 1.00 75.81 85 SER A O 1
ATOM 667 N N . 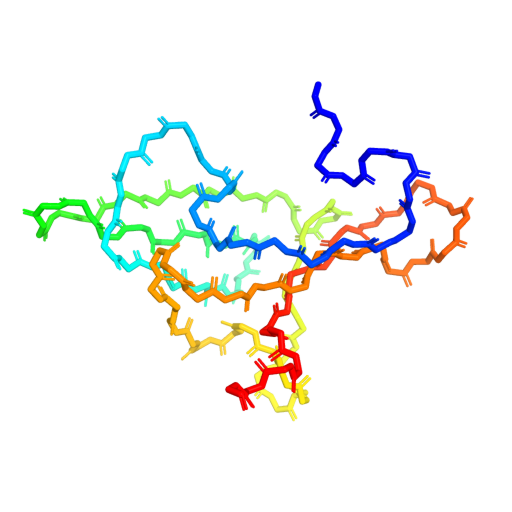GLY A 1 86 ? 8.142 0.142 -13.332 1.00 83.06 86 GLY A N 1
ATOM 668 C CA . GLY A 1 86 ? 7.823 -1.236 -12.963 1.00 83.06 86 GLY A CA 1
ATOM 669 C C . GLY A 1 86 ? 6.754 -1.309 -11.871 1.00 83.06 86 GLY A C 1
ATOM 670 O O . GLY A 1 86 ? 6.271 -0.261 -11.431 1.00 83.06 86 GLY A O 1
ATOM 671 N N . PRO A 1 87 ? 6.435 -2.528 -11.402 1.00 91.69 87 PRO A N 1
ATOM 672 C CA . PRO A 1 87 ? 5.466 -2.729 -10.337 1.00 91.69 87 PRO A CA 1
ATOM 673 C C . PRO A 1 87 ? 5.847 -1.942 -9.079 1.00 91.69 87 PRO A C 1
ATOM 675 O O . PRO A 1 87 ? 7.035 -1.782 -8.758 1.00 91.69 87 PRO A O 1
ATOM 678 N N . VAL A 1 88 ? 4.836 -1.470 -8.364 1.00 93.06 88 VAL A N 1
ATOM 679 C CA . VAL A 1 88 ? 4.960 -0.755 -7.099 1.00 93.06 88 VAL A CA 1
ATOM 680 C C . VAL A 1 88 ? 4.670 -1.711 -5.951 1.00 93.06 88 VAL A C 1
ATOM 682 O O . VAL A 1 88 ? 3.667 -2.413 -5.936 1.00 93.06 88 VAL A O 1
ATOM 685 N N . GLU A 1 89 ? 5.566 -1.721 -4.981 1.00 94.62 89 GLU A N 1
ATOM 686 C CA . GLU A 1 89 ? 5.483 -2.531 -3.781 1.00 94.62 89 GLU A CA 1
ATOM 687 C C . GLU A 1 89 ? 5.006 -1.696 -2.593 1.00 94.62 89 GLU A C 1
ATOM 689 O O . GLU A 1 89 ? 5.491 -0.575 -2.387 1.00 94.62 89 GLU A O 1
ATOM 694 N N . PHE A 1 90 ? 4.122 -2.273 -1.782 1.00 94.81 90 PHE A N 1
ATOM 695 C CA . PHE A 1 90 ? 3.741 -1.746 -0.475 1.00 94.81 90 PHE A CA 1
ATOM 696 C C . PHE A 1 90 ? 4.384 -2.584 0.636 1.00 94.81 90 PHE A C 1
ATOM 698 O O . PHE A 1 90 ? 4.241 -3.804 0.672 1.00 94.81 90 PHE A O 1
ATOM 705 N N . GLN A 1 91 ? 5.063 -1.921 1.571 1.00 95.25 91 GLN A N 1
ATOM 706 C CA . GLN A 1 91 ? 5.710 -2.542 2.729 1.00 95.25 91 GLN A CA 1
ATOM 707 C C . GLN A 1 91 ? 5.338 -1.798 4.015 1.00 95.25 91 GLN A C 1
ATOM 709 O O . GLN A 1 91 ? 5.034 -0.599 3.997 1.00 95.25 91 GLN A O 1
ATOM 714 N N . LYS A 1 92 ? 5.450 -2.471 5.163 1.00 92.69 92 LYS A N 1
ATOM 715 C CA . LYS A 1 92 ? 5.497 -1.785 6.463 1.00 92.69 92 LYS A CA 1
ATOM 716 C C . LYS A 1 92 ? 6.712 -0.856 6.487 1.00 92.69 92 LYS A C 1
ATOM 718 O O . LYS A 1 92 ? 7.778 -1.208 5.979 1.00 92.69 92 LYS A O 1
ATOM 723 N N . SER A 1 93 ? 6.574 0.330 7.079 1.00 91.00 93 SER A N 1
ATOM 724 C CA . SER A 1 93 ? 7.753 1.161 7.321 1.00 91.00 93 SER A CA 1
ATOM 725 C C . SER A 1 93 ? 8.682 0.476 8.326 1.00 91.00 93 SER A C 1
ATOM 727 O O . SER A 1 93 ? 8.233 -0.071 9.331 1.00 91.00 93 SER A O 1
ATOM 729 N N . ARG A 1 94 ? 9.993 0.539 8.067 1.00 78.94 94 ARG A N 1
ATOM 730 C CA . ARG A 1 94 ? 11.035 0.042 8.981 1.00 78.94 94 ARG A CA 1
ATOM 731 C C . ARG A 1 94 ? 11.237 0.946 10.202 1.00 78.94 94 ARG A C 1
ATOM 733 O O . ARG A 1 94 ? 11.898 0.532 11.151 1.00 78.94 94 ARG A O 1
ATOM 740 N N . HIS A 1 95 ? 10.685 2.160 10.190 1.00 56.47 95 HIS A N 1
ATOM 741 C CA . HIS A 1 95 ? 10.707 3.059 11.339 1.00 56.47 95 HIS A CA 1
ATOM 742 C C . HIS A 1 95 ? 9.553 2.710 12.284 1.00 56.47 95 HIS A C 1
ATOM 744 O O . HIS A 1 95 ? 8.472 3.296 12.230 1.00 56.47 95 HIS A O 1
ATOM 750 N N . VAL A 1 96 ? 9.791 1.722 13.146 1.00 42.19 96 VAL A N 1
ATOM 751 C CA . VAL A 1 96 ? 9.026 1.560 14.384 1.00 42.19 96 VAL A CA 1
ATOM 752 C C . VAL A 1 96 ? 9.481 2.673 15.324 1.00 42.19 96 VAL A C 1
ATOM 754 O O . VAL A 1 96 ? 10.620 2.614 15.767 1.00 42.19 96 VAL A O 1
ATOM 757 N N . GLY A 1 97 ? 8.606 3.648 15.593 1.00 39.75 97 GLY A N 1
ATOM 758 C CA . GLY A 1 97 ? 8.676 4.561 16.750 1.00 39.75 97 GLY A CA 1
ATOM 759 C C . GLY A 1 97 ? 9.961 5.357 16.933 1.00 39.75 97 GLY A C 1
ATOM 760 O O . GLY A 1 97 ? 10.902 4.820 17.552 1.00 39.75 97 GLY A O 1
#

pLDDT: mean 89.09, std 10.89, range [39.75, 97.44]

Secondary structure (DSSP, 8-state):
--TTTTSSEEEEEGGGG-SS--SEEEEEESSSEEEEEEETTEEEEEEE-TTTEE---TTSTTB-BT-EEETTSEEEEEESSTTS--PEEEEE-S---

Mean predicted aligned error: 4.33 Å

Radius of gyration: 12.77 Å; Cα contacts (8 Å, |Δi|>4): 200; chains: 1; bounding box: 33×27×32 Å

Solvent-accessible surface area (backbone atoms only — not comparable to full-atom values): 5492 Å² total; per-residue (Å²): 136,62,96,44,74,91,50,48,56,43,77,42,47,46,47,74,81,49,96,68,85,52,59,36,41,32,33,43,81,68,98,32,25,35,42,39,31,32,40,99,86,43,82,45,77,46,80,37,59,48,81,52,28,40,54,52,59,63,87,42,89,48,31,28,31,89,34,70,43,42,39,82,37,53,25,31,40,29,40,74,42,75,95,51,100,53,31,34,35,44,29,47,40,87,77,74,131

Nearest PDB structures (foldseek):
  7m5m-assembly1_C  TM=3.212E-01  e=1.334E+00  Homo sapiens
  3t0p-assembly1_A  TM=2.806E-01  e=1.005E+00  Agathobacter rectalis ATCC 33656
  3oss-assembly1_C  TM=3.720E-01  e=4.893E+00  Escherichia coli ETEC H10407
  4hk1-assembly1_A  TM=3.345E-01  e=2.628E+00  Drosophila melanogaster
  8jx8-assembly1_B  TM=4.429E-01  e=9.112E+00  Rattus norvegicus

Organism: NCBI:txid56464

Sequence (97 aa):
MTLLGGRDAVEVPASALTTFPWQRLCSERDDALLLKFTVDGDERVLSLPYEEFFVDEGHVDNSLEDACVGSGDRILVRKKYPGYSGPVEFQKSRHVG